Protein AF-A0A524DKM0-F1 (afdb_monomer_lite)

pLDDT: mean 84.15, std 11.28, range [53.5, 93.94]

Structure (mmCIF, N/CA/C/O backbone):
data_AF-A0A524DKM0-F1
#
_entry.id   AF-A0A524DKM0-F1
#
loop_
_atom_site.group_PDB
_atom_site.id
_atom_site.type_symbol
_atom_site.label_atom_id
_atom_site.label_alt_id
_atom_site.label_comp_id
_atom_site.label_asym_id
_atom_site.label_entity_id
_atom_site.label_seq_id
_atom_site.pdbx_PDB_ins_code
_atom_site.Cartn_x
_atom_site.Cartn_y
_atom_site.Cartn_z
_atom_site.occupancy
_atom_site.B_iso_or_equiv
_atom_site.auth_seq_id
_atom_site.auth_comp_id
_atom_site.auth_asym_id
_atom_site.auth_atom_id
_atom_site.pdbx_PDB_model_num
ATOM 1 N N . MET A 1 1 ? -11.830 5.771 -23.800 1.00 59.75 1 MET A N 1
ATOM 2 C CA . MET A 1 1 ? -10.505 5.751 -23.137 1.00 59.75 1 MET A CA 1
ATOM 3 C C . MET A 1 1 ? -10.520 6.374 -21.742 1.00 59.75 1 MET A C 1
ATOM 5 O O . MET A 1 1 ? -10.062 5.709 -20.828 1.00 59.75 1 MET A O 1
ATOM 9 N N . ILE A 1 2 ? -11.090 7.571 -21.531 1.00 72.12 2 ILE A N 1
ATOM 10 C CA . ILE A 1 2 ? -11.140 8.216 -20.196 1.00 72.12 2 ILE A CA 1
ATOM 11 C C . ILE A 1 2 ? -11.876 7.362 -19.145 1.00 72.12 2 ILE A C 1
ATOM 13 O O . ILE A 1 2 ? -11.346 7.129 -18.068 1.00 72.12 2 ILE A O 1
ATOM 17 N N . ILE A 1 3 ? -13.051 6.817 -19.475 1.00 64.75 3 ILE A N 1
ATOM 18 C CA . ILE A 1 3 ? -13.842 5.982 -18.547 1.00 64.75 3 ILE A CA 1
ATOM 19 C C . ILE A 1 3 ? -13.083 4.704 -18.147 1.00 64.75 3 ILE A C 1
ATOM 21 O O . ILE A 1 3 ? -13.073 4.324 -16.982 1.00 64.75 3 ILE A O 1
ATOM 25 N N . THR A 1 4 ? -12.382 4.075 -19.094 1.00 62.75 4 THR A N 1
ATOM 26 C CA . THR A 1 4 ? -11.545 2.890 -18.849 1.00 62.75 4 THR A CA 1
ATOM 27 C C . THR A 1 4 ? -10.366 3.205 -17.929 1.00 62.75 4 THR A C 1
ATOM 29 O O . THR A 1 4 ? -10.046 2.409 -17.056 1.00 62.75 4 THR A O 1
ATOM 32 N N . PHE A 1 5 ? -9.746 4.379 -18.085 1.00 61.25 5 PHE A N 1
ATOM 33 C CA . PHE A 1 5 ? -8.659 4.833 -17.216 1.00 61.25 5 PHE A CA 1
ATOM 34 C C . PHE A 1 5 ? -9.140 5.042 -15.774 1.00 61.25 5 PHE A C 1
ATOM 36 O O . PHE A 1 5 ? -8.486 4.582 -14.844 1.00 61.25 5 PHE A O 1
ATOM 43 N N . PHE A 1 6 ? -10.319 5.645 -15.582 1.00 57.41 6 PHE A N 1
ATOM 44 C CA . PHE A 1 6 ? -10.931 5.781 -14.256 1.00 57.41 6 PHE A CA 1
ATOM 45 C C . PHE A 1 6 ? -11.318 4.428 -13.639 1.00 57.41 6 PHE A C 1
ATOM 47 O O . PHE A 1 6 ? -11.082 4.226 -12.452 1.00 57.41 6 PHE A O 1
ATOM 54 N N . LEU A 1 7 ? -11.849 3.486 -14.425 1.00 54.47 7 LEU A N 1
ATOM 55 C CA . LEU A 1 7 ? -12.183 2.137 -13.944 1.00 54.47 7 LEU A CA 1
ATOM 56 C C . LEU A 1 7 ? -10.937 1.333 -13.532 1.00 54.47 7 LEU A C 1
ATOM 58 O O . LEU A 1 7 ? -10.949 0.693 -12.484 1.00 54.47 7 LEU A O 1
ATOM 62 N N . LEU A 1 8 ? -9.842 1.425 -14.295 1.00 57.00 8 LEU A N 1
ATOM 63 C CA . LEU A 1 8 ? -8.563 0.788 -13.948 1.00 57.00 8 LEU A CA 1
ATOM 64 C C . LEU A 1 8 ? -7.901 1.437 -12.728 1.00 57.00 8 LEU A C 1
ATOM 66 O O . LEU A 1 8 ? -7.308 0.746 -11.901 1.00 57.00 8 LEU A O 1
ATOM 70 N N . PHE A 1 9 ? -8.020 2.762 -12.598 1.00 54.09 9 PHE A N 1
ATOM 71 C CA . PHE A 1 9 ? -7.575 3.478 -11.407 1.00 54.09 9 PHE A CA 1
ATOM 72 C C . PHE A 1 9 ? -8.317 2.928 -10.184 1.00 54.09 9 PHE A C 1
ATOM 74 O O . PHE A 1 9 ? -7.688 2.497 -9.222 1.00 54.09 9 PHE A O 1
ATOM 81 N N . VAL A 1 10 ? -9.647 2.838 -10.266 1.00 59.16 10 VAL A N 1
ATOM 82 C CA . VAL A 1 10 ? -10.535 2.327 -9.212 1.00 59.16 10 VAL A CA 1
ATOM 83 C C . VAL A 1 10 ? -10.174 0.903 -8.761 1.00 59.16 10 VAL A C 1
ATOM 85 O O . VAL A 1 10 ? -10.139 0.653 -7.556 1.00 59.16 10 VAL A O 1
ATOM 88 N N . GLU A 1 11 ? -9.833 -0.016 -9.669 1.00 66.94 11 GLU A N 1
ATOM 89 C CA . GLU A 1 11 ? -9.453 -1.395 -9.307 1.00 66.94 11 GLU A CA 1
ATOM 90 C C . GLU A 1 11 ? -8.206 -1.478 -8.413 1.00 66.94 11 GLU A C 1
ATOM 92 O O . GLU A 1 11 ? -8.189 -2.245 -7.448 1.00 66.94 11 GLU A O 1
ATOM 97 N N . ILE A 1 12 ? -7.184 -0.659 -8.675 1.00 68.31 12 ILE A N 1
ATOM 98 C CA . ILE A 1 12 ? -5.945 -0.655 -7.881 1.00 68.31 12 ILE A CA 1
ATOM 99 C C . ILE A 1 12 ? -6.181 -0.054 -6.488 1.00 68.31 12 ILE A C 1
ATOM 101 O O . ILE A 1 12 ? -5.647 -0.563 -5.501 1.00 68.31 12 ILE A O 1
ATOM 105 N N . TRP A 1 13 ? -7.022 0.980 -6.370 1.00 69.50 13 TRP A N 1
ATOM 106 C CA . TRP A 1 13 ? -7.344 1.589 -5.070 1.00 69.50 13 TRP A CA 1
ATOM 107 C C . TRP A 1 13 ? -8.129 0.651 -4.153 1.00 69.50 13 TRP A C 1
ATOM 109 O O . TRP A 1 13 ? -7.939 0.691 -2.934 1.00 69.50 13 TRP A O 1
ATOM 119 N N . HIS A 1 14 ? -8.954 -0.242 -4.706 1.00 73.81 14 HIS A N 1
ATOM 120 C CA . HIS A 1 14 ? -9.646 -1.257 -3.911 1.00 73.81 14 HIS A CA 1
ATOM 121 C C . HIS A 1 14 ? -8.674 -2.192 -3.184 1.00 73.81 14 HIS A C 1
ATOM 123 O O . HIS A 1 14 ? -8.918 -2.531 -2.026 1.00 73.81 14 HIS A O 1
ATOM 129 N N . LEU A 1 15 ? -7.542 -2.538 -3.807 1.00 69.25 15 LEU A N 1
ATOM 130 C CA . LEU A 1 15 ? -6.497 -3.374 -3.199 1.00 69.25 15 LEU A CA 1
ATOM 131 C C . LEU A 1 15 ? -5.743 -2.677 -2.057 1.00 69.25 15 LEU A C 1
ATOM 133 O O . LEU A 1 15 ? -5.014 -3.329 -1.315 1.00 69.25 15 LEU A O 1
ATOM 137 N N . ILE A 1 16 ? -5.909 -1.365 -1.909 1.00 70.31 16 ILE A N 1
ATOM 138 C CA . ILE A 1 16 ? -5.279 -0.567 -0.856 1.00 70.31 16 ILE A CA 1
ATOM 139 C C . ILE A 1 16 ? -6.283 -0.300 0.267 1.00 70.31 16 ILE A C 1
ATOM 141 O O . ILE A 1 16 ? -6.017 -0.562 1.440 1.00 70.31 16 ILE A O 1
ATOM 145 N N . ILE A 1 17 ? -7.457 0.214 -0.098 1.00 74.50 17 ILE A N 1
ATOM 146 C CA . ILE A 1 17 ? -8.438 0.717 0.861 1.00 74.50 17 ILE A CA 1
ATOM 147 C C . ILE A 1 17 ? -9.149 -0.442 1.554 1.00 74.50 17 ILE A C 1
ATOM 149 O O . ILE A 1 17 ? -9.247 -0.437 2.778 1.00 74.50 17 ILE A O 1
ATOM 153 N N . ILE A 1 18 ? -9.611 -1.452 0.809 1.00 81.12 18 ILE A N 1
ATOM 154 C CA . ILE A 1 18 ? -10.417 -2.538 1.385 1.00 81.12 18 ILE A CA 1
ATOM 155 C C . ILE A 1 18 ? -9.603 -3.349 2.402 1.00 81.12 18 ILE A C 1
ATOM 157 O O . ILE A 1 18 ? -10.073 -3.480 3.532 1.00 81.12 18 ILE A O 1
ATOM 161 N N . PRO A 1 19 ? -8.383 -3.839 2.101 1.00 78.31 19 PRO A N 1
ATOM 162 C CA . PRO A 1 19 ? -7.633 -4.636 3.068 1.00 78.31 19 PRO A CA 1
ATOM 163 C C . PRO A 1 19 ? -7.228 -3.820 4.296 1.00 78.31 19 PRO A C 1
ATOM 165 O O . PRO A 1 19 ? -7.316 -4.325 5.414 1.00 78.31 19 PRO A O 1
ATOM 168 N N . GLY A 1 20 ? -6.846 -2.550 4.110 1.00 80.75 20 GLY A N 1
ATOM 169 C CA . GLY A 1 20 ? -6.509 -1.656 5.218 1.00 80.75 20 GLY A CA 1
ATOM 170 C C . GLY A 1 20 ? -7.698 -1.421 6.151 1.00 80.75 20 GLY A C 1
ATOM 171 O O . GLY A 1 20 ? -7.569 -1.536 7.369 1.00 80.75 20 GLY A O 1
ATOM 172 N N . LEU A 1 21 ? -8.875 -1.149 5.586 1.00 83.94 21 LEU A N 1
ATOM 173 C CA . LEU A 1 21 ? -10.099 -0.875 6.340 1.00 83.94 21 LEU A CA 1
ATOM 174 C C . LEU A 1 21 ? -10.618 -2.136 7.044 1.00 83.94 21 LEU A C 1
ATOM 176 O O . LEU A 1 21 ? -10.928 -2.089 8.234 1.00 83.94 21 LEU A O 1
ATOM 180 N N . VAL A 1 22 ? -10.612 -3.278 6.352 1.00 84.88 22 VAL A N 1
ATOM 181 C CA . VAL A 1 22 ? -10.981 -4.586 6.915 1.00 84.88 22 VAL A CA 1
ATOM 182 C C . VAL A 1 22 ? -10.050 -4.969 8.066 1.00 84.88 22 VAL A C 1
ATOM 184 O O . VAL A 1 22 ? -10.536 -5.317 9.141 1.00 84.88 22 VAL A O 1
ATOM 187 N N . ALA A 1 23 ? -8.730 -4.832 7.906 1.00 82.75 23 ALA A N 1
ATOM 188 C CA . ALA A 1 23 ? -7.774 -5.071 8.991 1.00 82.75 23 ALA A CA 1
ATOM 189 C C . ALA A 1 23 ? -8.020 -4.142 10.198 1.00 82.75 23 ALA A C 1
ATOM 191 O O . ALA A 1 23 ? -7.927 -4.568 11.354 1.00 82.75 23 ALA A O 1
ATOM 192 N N . GLY A 1 24 ? -8.398 -2.887 9.938 1.00 81.81 24 GLY A N 1
ATOM 193 C CA . GLY A 1 24 ? -8.763 -1.911 10.962 1.00 81.81 24 GLY A CA 1
ATOM 194 C C . GLY A 1 24 ? -10.006 -2.292 11.769 1.00 81.81 24 GLY A C 1
ATOM 195 O O . GLY A 1 24 ? -9.988 -2.162 12.992 1.00 81.81 24 GLY A O 1
ATOM 196 N N . ILE A 1 25 ? -11.059 -2.796 11.117 1.00 87.81 25 ILE A N 1
ATOM 197 C CA . ILE A 1 25 ? -12.338 -3.153 11.763 1.00 87.81 25 ILE A CA 1
ATOM 198 C C . ILE A 1 25 ? -12.151 -4.212 12.861 1.00 87.81 25 ILE A C 1
ATOM 200 O O . ILE A 1 25 ? -12.802 -4.158 13.901 1.00 87.81 25 ILE A O 1
ATOM 204 N N . PHE A 1 26 ? -11.221 -5.151 12.699 1.00 84.38 26 PHE A N 1
ATOM 205 C CA . PHE A 1 26 ? -10.987 -6.183 13.717 1.00 84.38 26 PHE A CA 1
ATOM 206 C C . PHE A 1 26 ? -10.285 -5.662 14.985 1.00 84.38 26 PHE A C 1
ATOM 208 O O . PHE A 1 26 ? -10.106 -6.408 15.951 1.00 84.38 26 PHE A O 1
ATOM 215 N N . ASN A 1 27 ? -9.891 -4.384 15.023 1.00 86.06 27 ASN A N 1
ATOM 216 C CA . ASN A 1 27 ? -9.108 -3.810 16.109 1.00 86.06 27 ASN A CA 1
ATOM 217 C C . ASN A 1 27 ? -9.876 -2.747 16.905 1.00 86.06 27 ASN A C 1
ATOM 219 O O . ASN A 1 27 ? -10.083 -1.627 16.454 1.00 86.06 27 ASN A O 1
ATOM 223 N N . LYS A 1 28 ? -10.146 -3.046 18.183 1.00 82.12 28 LYS A N 1
ATOM 224 C CA . LYS A 1 28 ? -10.794 -2.122 19.143 1.00 82.12 28 LYS A CA 1
ATOM 225 C C . LYS A 1 28 ? -9.919 -0.946 19.600 1.00 82.12 28 LYS A C 1
ATOM 227 O O . LYS A 1 28 ? -10.368 -0.076 20.336 1.00 82.12 28 LYS A O 1
ATOM 232 N N . LYS A 1 29 ? -8.633 -0.944 19.241 1.00 87.19 29 LYS A N 1
ATOM 233 C CA . LYS A 1 29 ? -7.686 0.129 19.577 1.00 87.19 29 LYS A CA 1
ATOM 234 C C . LYS A 1 29 ? -7.127 0.710 18.292 1.00 87.19 29 LYS A C 1
ATOM 236 O O . LYS A 1 29 ? -6.495 -0.018 17.529 1.00 87.19 29 LYS A O 1
ATOM 241 N N . MET A 1 30 ? -7.246 2.026 18.130 1.00 85.56 30 MET A N 1
ATOM 242 C CA . MET A 1 30 ? -6.812 2.736 16.923 1.00 85.56 30 MET A CA 1
ATOM 243 C C . MET A 1 30 ? -5.339 2.479 16.569 1.00 85.56 30 MET A C 1
ATOM 245 O O . MET A 1 30 ? -5.019 2.186 15.423 1.00 85.56 30 MET A O 1
ATOM 249 N N . LYS A 1 31 ? -4.440 2.462 17.569 1.00 89.88 31 LYS A N 1
ATOM 250 C CA . LYS A 1 31 ? -3.020 2.115 17.361 1.00 89.88 31 LYS A CA 1
ATOM 251 C C . LYS A 1 31 ? -2.840 0.725 16.735 1.00 89.88 31 LYS A C 1
ATOM 253 O O . LYS A 1 31 ? -2.047 0.571 15.818 1.00 89.88 31 LYS A O 1
ATOM 258 N N . ARG A 1 32 ? -3.580 -0.287 17.209 1.00 89.44 32 ARG A N 1
ATOM 259 C CA . ARG A 1 32 ? -3.511 -1.651 16.654 1.00 89.44 32 ARG A CA 1
ATOM 260 C C . ARG A 1 32 ? -4.123 -1.716 15.255 1.00 89.44 32 ARG A C 1
ATOM 262 O O . ARG A 1 32 ? -3.553 -2.380 14.398 1.00 89.44 32 ARG A O 1
ATOM 269 N N . GLY A 1 33 ? -5.206 -0.971 15.021 1.00 90.06 33 GLY A N 1
ATOM 270 C CA . GLY A 1 33 ? -5.799 -0.795 13.695 1.00 90.06 33 GLY A CA 1
ATOM 271 C C . GLY A 1 33 ? -4.778 -0.284 12.682 1.00 90.06 33 GLY A C 1
ATOM 272 O O . GLY A 1 33 ? -4.564 -0.937 11.667 1.00 90.06 33 GLY A O 1
ATOM 273 N N . ILE A 1 34 ? -4.060 0.795 13.013 1.00 91.75 34 ILE A N 1
ATOM 274 C CA . ILE A 1 34 ? -2.986 1.364 12.181 1.00 91.75 34 ILE A CA 1
ATOM 275 C C . ILE A 1 34 ? -1.929 0.314 11.819 1.00 91.75 34 ILE A C 1
ATOM 277 O O . ILE A 1 34 ? -1.671 0.094 10.638 1.00 91.75 34 ILE A O 1
ATOM 281 N N . TYR A 1 35 ? -1.339 -0.364 12.810 1.00 93.75 35 TYR A N 1
ATOM 282 C CA . TYR A 1 35 ? -0.290 -1.356 12.540 1.00 93.75 35 TYR A CA 1
ATOM 283 C C . TYR A 1 35 ? -0.805 -2.546 11.725 1.00 93.75 35 TYR A C 1
ATOM 285 O O . TYR A 1 35 ? -0.114 -3.012 10.823 1.00 93.75 35 TYR A O 1
ATOM 293 N N . SER A 1 36 ? -2.020 -3.024 12.012 1.00 91.94 36 SER A N 1
ATOM 294 C CA . SER A 1 36 ? -2.624 -4.138 11.274 1.00 91.94 36 SER A CA 1
ATOM 295 C C . SER A 1 36 ? -2.942 -3.779 9.823 1.00 91.94 36 SER A C 1
ATOM 297 O O . SER A 1 36 ? -2.685 -4.583 8.931 1.00 91.94 36 SER A O 1
ATOM 299 N N . GLY A 1 37 ? -3.442 -2.564 9.575 1.00 91.44 3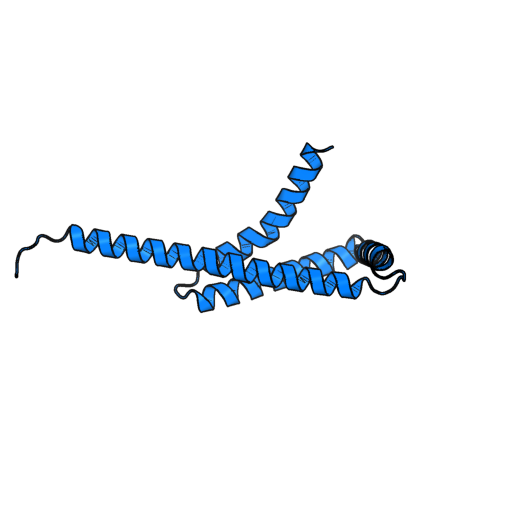7 GLY A N 1
ATOM 300 C CA . GLY A 1 37 ? -3.734 -2.076 8.234 1.00 91.44 37 GLY A CA 1
ATOM 301 C C . GLY A 1 37 ? -2.460 -1.846 7.433 1.00 91.44 37 GLY A C 1
ATOM 302 O O . GLY A 1 37 ? -2.389 -2.262 6.280 1.00 91.44 37 GLY A O 1
ATOM 303 N N . ALA A 1 38 ? -1.432 -1.264 8.060 1.00 93.06 38 ALA A N 1
ATOM 304 C CA . ALA A 1 38 ? -0.113 -1.110 7.457 1.00 93.06 38 ALA A CA 1
ATOM 305 C C . ALA A 1 38 ? 0.438 -2.473 7.022 1.00 93.06 38 ALA A C 1
ATOM 307 O O . ALA A 1 38 ? 0.635 -2.694 5.835 1.00 93.06 38 ALA A O 1
ATOM 308 N N . LEU A 1 39 ? 0.581 -3.420 7.958 1.00 92.38 39 LEU A N 1
ATOM 309 C CA . LEU A 1 39 ? 1.115 -4.753 7.664 1.00 92.38 39 LEU A CA 1
ATOM 310 C C . LEU A 1 39 ? 0.286 -5.507 6.619 1.00 92.38 39 LEU A C 1
ATOM 312 O O . LEU A 1 39 ? 0.857 -6.111 5.713 1.00 92.38 39 LEU A O 1
ATOM 316 N N . GLY A 1 40 ? -1.043 -5.462 6.728 1.00 89.31 40 GLY A N 1
ATOM 317 C CA . GLY A 1 40 ? -1.942 -6.140 5.798 1.00 89.31 40 GLY A CA 1
ATOM 318 C C . GLY A 1 40 ? -1.768 -5.646 4.364 1.00 89.31 40 GLY A C 1
ATOM 319 O O . GLY A 1 40 ? -1.556 -6.451 3.457 1.00 89.31 40 GLY A O 1
ATOM 320 N N . VAL A 1 41 ? -1.794 -4.327 4.158 1.00 91.62 41 VAL A N 1
ATOM 321 C CA . VAL A 1 41 ? -1.625 -3.750 2.817 1.00 91.62 41 VAL A CA 1
ATOM 322 C C . VAL A 1 41 ? -0.199 -3.934 2.311 1.00 91.62 41 VAL A C 1
ATOM 324 O O . VAL A 1 41 ? -0.036 -4.325 1.158 1.00 91.62 41 VAL A O 1
ATOM 327 N N . THR A 1 42 ? 0.828 -3.740 3.147 1.00 92.38 42 THR A N 1
ATOM 328 C CA . THR A 1 42 ? 2.227 -3.969 2.750 1.00 92.38 42 THR A CA 1
ATOM 329 C C . THR A 1 42 ? 2.437 -5.396 2.253 1.00 92.38 42 THR A C 1
ATOM 331 O O . THR A 1 42 ? 3.055 -5.581 1.209 1.00 92.38 42 THR A O 1
ATOM 334 N N . LEU A 1 43 ? 1.906 -6.405 2.953 1.00 90.75 43 LEU A N 1
ATOM 335 C CA . LEU A 1 43 ? 2.038 -7.806 2.542 1.00 90.75 43 LEU A CA 1
ATOM 336 C C . LEU A 1 43 ? 1.327 -8.087 1.217 1.00 90.75 43 LEU A C 1
ATOM 338 O O . LEU A 1 43 ? 1.918 -8.696 0.326 1.00 90.75 43 LEU A O 1
ATOM 342 N N . VAL A 1 44 ? 0.087 -7.617 1.059 1.00 88.69 44 VAL A N 1
ATOM 343 C CA . VAL A 1 44 ? -0.667 -7.788 -0.194 1.00 88.69 44 VAL A CA 1
ATOM 344 C C . VAL A 1 44 ? 0.059 -7.115 -1.360 1.00 88.69 44 VAL A C 1
ATOM 346 O O . VAL A 1 44 ? 0.191 -7.715 -2.425 1.00 88.69 44 VAL A O 1
ATOM 349 N N . TRP A 1 45 ? 0.579 -5.903 -1.159 1.00 89.19 45 TRP A N 1
ATOM 350 C CA . TRP A 1 45 ? 1.334 -5.175 -2.178 1.00 89.19 45 TRP A CA 1
ATOM 351 C C . TRP A 1 45 ? 2.657 -5.832 -2.522 1.00 89.19 45 TRP A C 1
ATOM 353 O O . TRP A 1 45 ? 2.993 -5.926 -3.700 1.00 89.19 45 TRP A O 1
ATOM 363 N N . LEU A 1 46 ? 3.387 -6.313 -1.520 1.00 91.06 46 LEU A N 1
ATOM 364 C CA . LEU A 1 46 ? 4.629 -7.038 -1.737 1.00 91.06 46 LEU A CA 1
ATOM 365 C C . LEU A 1 46 ? 4.375 -8.251 -2.636 1.00 91.06 46 LEU A C 1
ATOM 367 O O . LEU A 1 46 ? 5.018 -8.387 -3.672 1.00 91.06 46 LEU A O 1
ATOM 371 N N . ILE A 1 47 ? 3.375 -9.071 -2.296 1.00 91.25 47 ILE A N 1
ATOM 372 C CA . ILE A 1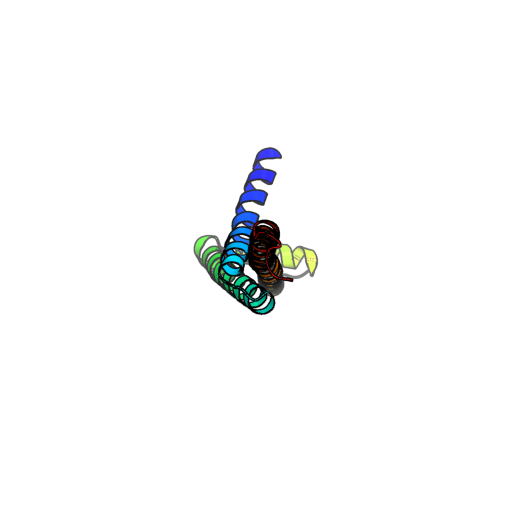 47 ? 3.000 -10.247 -3.089 1.00 91.25 47 ILE A CA 1
ATOM 373 C C . ILE A 1 47 ? 2.567 -9.834 -4.500 1.00 91.25 47 ILE A C 1
ATOM 375 O O . ILE A 1 47 ? 3.060 -10.394 -5.480 1.00 91.25 47 ILE A O 1
ATOM 379 N N . TYR A 1 48 ? 1.678 -8.844 -4.619 1.00 88.19 48 TYR A N 1
ATOM 380 C CA . TYR A 1 48 ? 1.178 -8.367 -5.908 1.00 88.19 48 TYR A CA 1
ATOM 381 C C . TYR A 1 48 ? 2.309 -7.876 -6.816 1.00 88.19 48 TYR A C 1
ATOM 383 O O . TYR A 1 48 ? 2.397 -8.283 -7.975 1.00 88.19 48 TYR A O 1
ATOM 391 N N . MET A 1 49 ? 3.203 -7.041 -6.289 1.00 89.00 49 MET A N 1
ATOM 392 C CA . MET A 1 49 ? 4.311 -6.478 -7.053 1.00 89.00 49 MET A CA 1
ATOM 393 C C . MET A 1 49 ? 5.328 -7.551 -7.437 1.00 89.00 49 MET A C 1
ATOM 395 O O . MET A 1 49 ? 5.769 -7.580 -8.585 1.00 89.00 49 MET A O 1
ATOM 399 N N . THR A 1 50 ? 5.661 -8.474 -6.531 1.00 91.88 50 THR A N 1
ATOM 400 C CA . THR A 1 50 ? 6.532 -9.611 -6.856 1.00 91.88 50 THR A CA 1
ATOM 401 C C . THR A 1 50 ? 5.927 -10.464 -7.970 1.00 91.88 50 THR A C 1
ATOM 403 O O . THR A 1 50 ? 6.613 -10.767 -8.946 1.00 91.88 50 THR A O 1
ATOM 406 N N . LEU A 1 51 ? 4.634 -10.791 -7.899 1.00 91.31 51 LEU A N 1
ATOM 407 C CA . LEU A 1 51 ? 3.952 -11.528 -8.965 1.00 91.31 51 LEU A CA 1
ATOM 408 C C . LEU A 1 51 ? 3.935 -10.746 -10.282 1.00 91.31 51 LEU A C 1
ATOM 410 O O . LEU A 1 51 ? 4.169 -11.333 -11.337 1.00 91.31 51 LEU A O 1
ATOM 414 N N . ALA A 1 52 ? 3.702 -9.434 -10.247 1.00 89.31 52 ALA A N 1
ATOM 415 C CA . ALA A 1 52 ? 3.715 -8.592 -11.441 1.00 89.31 52 ALA A CA 1
ATOM 416 C C . ALA A 1 52 ? 5.105 -8.539 -12.099 1.00 89.31 52 ALA A C 1
ATOM 418 O O . ALA A 1 52 ? 5.211 -8.575 -13.327 1.00 89.31 52 ALA A O 1
ATOM 419 N N . ILE A 1 53 ? 6.172 -8.509 -11.297 1.00 92.06 53 ILE A N 1
ATOM 420 C CA . ILE A 1 53 ? 7.552 -8.578 -11.788 1.00 92.06 53 ILE A CA 1
ATOM 421 C C . ILE A 1 53 ? 7.805 -9.929 -12.468 1.00 92.06 53 ILE A C 1
ATOM 423 O O . ILE A 1 53 ? 8.294 -9.949 -13.594 1.00 92.06 53 ILE A O 1
ATOM 427 N N . LEU A 1 54 ? 7.412 -11.037 -11.834 1.00 92.62 54 LEU A N 1
ATOM 428 C CA . LEU A 1 54 ? 7.672 -12.389 -12.341 1.00 92.62 54 LEU A CA 1
ATOM 429 C C . LEU A 1 54 ? 6.820 -12.772 -13.561 1.00 92.62 54 LEU A C 1
ATOM 431 O O . LEU A 1 54 ? 7.291 -13.495 -14.431 1.00 92.62 54 LEU A O 1
ATOM 435 N N . THR A 1 55 ? 5.567 -12.314 -13.631 1.00 92.44 55 THR A N 1
ATOM 436 C CA . THR A 1 55 ? 4.605 -12.765 -14.659 1.00 92.44 55 THR A CA 1
ATOM 437 C C . THR A 1 55 ? 4.435 -11.795 -15.821 1.00 92.44 55 THR A C 1
ATOM 439 O O . THR A 1 55 ? 4.085 -12.218 -16.919 1.00 92.44 55 THR A O 1
ATOM 442 N N . ARG A 1 56 ? 4.647 -10.493 -15.596 1.00 88.00 56 ARG A N 1
ATOM 443 C CA . ARG A 1 56 ? 4.356 -9.430 -16.577 1.00 88.00 56 ARG A CA 1
ATOM 444 C C . ARG A 1 56 ? 5.561 -8.543 -16.875 1.00 88.00 56 ARG A C 1
ATOM 446 O O . ARG A 1 56 ? 5.402 -7.520 -17.532 1.00 88.00 56 ARG A O 1
ATOM 453 N N . ASN A 1 57 ? 6.744 -8.903 -16.371 1.00 88.31 57 ASN A N 1
ATOM 454 C CA . ASN A 1 57 ? 7.966 -8.108 -16.480 1.00 88.31 57 ASN A CA 1
ATOM 455 C C . ASN A 1 57 ? 7.770 -6.642 -16.036 1.00 88.31 57 ASN A C 1
ATOM 457 O O . ASN A 1 57 ? 8.324 -5.709 -16.617 1.00 88.31 57 ASN A O 1
ATOM 461 N N . ALA A 1 58 ? 6.959 -6.421 -14.994 1.00 88.25 58 ALA A N 1
ATOM 462 C CA . ALA A 1 58 ? 6.616 -5.076 -14.528 1.00 88.25 58 ALA A CA 1
ATOM 463 C C . ALA A 1 58 ? 7.840 -4.259 -14.070 1.00 88.25 58 ALA A C 1
ATOM 465 O O . ALA A 1 58 ? 7.778 -3.032 -14.041 1.00 88.25 58 ALA A O 1
ATOM 466 N N . TYR A 1 59 ? 8.958 -4.922 -13.749 1.00 91.00 59 TYR A N 1
ATOM 467 C CA . TYR A 1 59 ? 10.205 -4.254 -13.389 1.00 91.00 59 TYR A CA 1
ATOM 468 C C . TYR A 1 59 ? 10.764 -3.402 -14.532 1.00 91.00 59 TYR A C 1
ATOM 470 O O . TYR A 1 59 ? 11.227 -2.297 -14.275 1.00 91.00 59 TYR A O 1
ATOM 478 N N . ALA A 1 60 ? 10.648 -3.849 -15.787 1.00 91.56 60 ALA A N 1
ATOM 479 C CA . ALA A 1 60 ? 11.091 -3.060 -16.938 1.00 91.56 60 ALA A CA 1
ATOM 480 C C . ALA A 1 60 ? 10.335 -1.725 -17.041 1.00 91.56 60 ALA A C 1
ATOM 482 O O . ALA A 1 60 ? 10.936 -0.692 -17.317 1.00 91.56 60 ALA A O 1
ATOM 483 N N . ASN A 1 61 ? 9.032 -1.726 -16.741 1.00 90.50 61 ASN A N 1
ATOM 484 C CA . ASN A 1 61 ? 8.234 -0.499 -16.715 1.00 90.50 61 ASN A CA 1
ATOM 485 C C . ASN A 1 61 ? 8.668 0.423 -15.572 1.00 90.50 61 ASN A C 1
ATOM 487 O O . ASN A 1 61 ? 8.797 1.628 -15.771 1.00 90.50 61 ASN A O 1
ATOM 491 N N . LEU A 1 62 ? 8.906 -0.133 -14.377 1.00 91.31 62 LEU A N 1
ATOM 492 C CA . LEU A 1 62 ? 9.421 0.645 -13.247 1.00 91.31 62 LEU A CA 1
ATOM 493 C C . LEU A 1 62 ? 10.774 1.270 -13.582 1.00 91.31 62 LEU A C 1
ATOM 495 O O . LEU A 1 62 ? 11.000 2.431 -13.265 1.00 91.31 62 LEU A O 1
ATOM 499 N N . ASP A 1 63 ? 11.652 0.529 -14.246 1.00 93.62 63 ASP A N 1
ATOM 500 C CA . ASP A 1 63 ? 12.974 1.019 -14.606 1.00 93.62 63 ASP A CA 1
ATOM 501 C C . ASP A 1 63 ? 12.927 2.105 -15.688 1.00 93.62 63 ASP A C 1
ATOM 503 O O . ASP A 1 63 ? 13.618 3.113 -15.581 1.00 93.62 63 ASP A O 1
ATOM 507 N N . GLN A 1 64 ? 12.030 1.976 -16.668 1.00 93.06 64 GLN A N 1
ATOM 508 C CA . GLN A 1 64 ? 11.768 3.033 -17.649 1.00 93.06 64 GLN A CA 1
ATOM 509 C C . GLN A 1 64 ? 11.238 4.314 -16.995 1.00 93.06 64 GLN A C 1
ATOM 511 O O . GLN A 1 64 ? 11.716 5.407 -17.299 1.00 93.06 64 GLN A O 1
ATOM 516 N N . PHE A 1 65 ? 10.275 4.198 -16.076 1.00 91.50 65 PHE A N 1
ATOM 517 C CA . PHE A 1 65 ? 9.777 5.350 -15.322 1.00 91.50 65 PHE A CA 1
ATOM 518 C C . PHE A 1 65 ? 10.863 5.973 -14.446 1.00 91.50 65 PHE A C 1
ATOM 520 O O . PHE A 1 65 ? 10.952 7.197 -14.358 1.00 91.50 65 PHE A O 1
ATOM 527 N N . ALA A 1 66 ? 11.706 5.151 -13.824 1.00 92.69 66 ALA A N 1
ATOM 528 C CA . ALA A 1 66 ? 12.833 5.638 -13.046 1.00 92.69 66 ALA A CA 1
ATOM 529 C C . ALA A 1 66 ? 13.843 6.370 -13.942 1.00 92.69 66 ALA A C 1
ATOM 531 O O . ALA A 1 66 ? 14.267 7.465 -13.588 1.00 92.69 66 ALA A O 1
ATOM 532 N N . GLY A 1 67 ? 14.136 5.848 -15.135 1.00 93.56 67 GLY A N 1
ATOM 533 C CA . GLY A 1 67 ? 14.985 6.512 -16.125 1.00 93.56 67 GLY A CA 1
ATOM 534 C C . GLY A 1 67 ? 14.456 7.867 -16.583 1.00 93.56 67 GLY A C 1
ATOM 535 O O . GLY A 1 67 ? 15.237 8.796 -16.763 1.00 93.56 67 GLY A O 1
ATOM 536 N N . LEU A 1 68 ? 13.136 8.031 -16.688 1.00 93.19 68 LEU A N 1
ATOM 537 C CA . LEU A 1 68 ? 12.526 9.330 -16.996 1.00 93.19 68 LEU A CA 1
ATOM 538 C C . LEU A 1 68 ? 12.696 10.360 -15.868 1.00 93.19 68 LEU A C 1
ATOM 540 O O . LEU A 1 68 ? 12.777 11.554 -16.144 1.00 93.19 68 LEU A O 1
ATOM 544 N N . ILE A 1 69 ? 12.727 9.916 -14.611 1.00 92.25 69 ILE A N 1
ATOM 545 C CA . ILE A 1 69 ? 12.807 10.796 -13.434 1.00 92.25 69 ILE A CA 1
ATOM 546 C C . ILE A 1 69 ? 14.263 11.105 -13.071 1.00 92.25 69 ILE A C 1
ATOM 548 O O . ILE A 1 69 ? 14.602 12.251 -12.786 1.00 92.25 69 ILE A O 1
ATOM 552 N N . PHE A 1 70 ? 15.112 10.079 -13.060 1.00 91.50 70 PHE A N 1
ATOM 553 C CA . PHE A 1 70 ? 16.496 10.144 -12.592 1.00 91.50 70 PHE A CA 1
ATOM 554 C C . PHE A 1 70 ? 17.512 10.291 -13.734 1.00 91.50 70 PHE A C 1
ATOM 556 O O . PHE A 1 70 ? 18.684 10.541 -13.472 1.00 91.50 70 PHE A O 1
ATOM 563 N N . GLY A 1 71 ? 17.077 10.174 -14.992 1.00 88.38 71 GLY A N 1
ATOM 564 C CA . GLY A 1 71 ? 17.917 10.344 -16.182 1.00 88.38 71 GLY A CA 1
ATOM 565 C C . GLY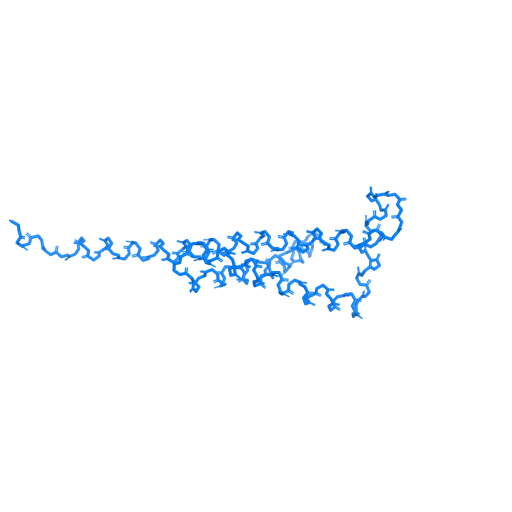 A 1 71 ? 18.747 9.116 -16.570 1.00 88.38 71 GLY A C 1
ATOM 566 O O . GLY A 1 71 ? 19.454 9.160 -17.573 1.00 88.38 71 GLY A O 1
ATOM 567 N N . GLU A 1 72 ? 18.664 8.021 -15.814 1.00 89.69 72 GLU A N 1
ATOM 568 C CA . GLU A 1 72 ? 19.452 6.804 -16.024 1.00 89.69 72 GLU A CA 1
ATOM 569 C C . GLU A 1 72 ? 18.624 5.549 -15.680 1.00 89.69 72 GLU A C 1
ATOM 571 O O . GLU A 1 72 ? 17.767 5.571 -14.796 1.00 89.69 72 GLU A O 1
ATOM 576 N N . LEU A 1 73 ? 18.854 4.451 -16.408 1.00 90.88 73 LEU A N 1
ATOM 577 C CA . LEU A 1 73 ? 18.222 3.148 -16.159 1.00 90.88 73 LEU A CA 1
ATOM 578 C C . LEU A 1 73 ? 18.928 2.405 -15.009 1.00 90.88 73 LEU A C 1
ATOM 580 O O . LEU A 1 73 ? 20.095 2.647 -14.722 1.00 90.88 73 LEU A O 1
ATOM 584 N N . GLY A 1 74 ? 18.242 1.474 -14.354 1.00 90.12 74 GLY A N 1
ATOM 585 C CA . GLY A 1 74 ? 18.741 0.723 -13.194 1.00 90.12 74 GLY A CA 1
ATOM 586 C C . GLY A 1 74 ? 18.206 1.204 -11.838 1.00 90.12 74 GLY A C 1
ATOM 587 O O . GLY A 1 74 ? 18.503 0.590 -10.810 1.00 90.12 74 GLY A O 1
ATOM 588 N N . TYR A 1 75 ? 17.386 2.259 -11.804 1.00 92.88 75 TYR A N 1
ATOM 589 C CA . TYR A 1 75 ? 16.782 2.808 -10.579 1.00 92.88 75 TYR A CA 1
ATOM 590 C C . TYR A 1 75 ? 15.329 2.363 -10.342 1.00 92.88 75 TYR A C 1
ATOM 592 O O . TYR A 1 75 ? 14.677 2.855 -9.416 1.00 92.88 75 TYR A O 1
ATOM 600 N N . GLY A 1 76 ? 14.803 1.398 -11.107 1.00 90.25 76 GLY A N 1
ATOM 601 C CA . GLY A 1 76 ? 13.437 0.878 -10.932 1.00 90.25 76 GLY A CA 1
ATOM 602 C C . GLY A 1 76 ? 13.133 0.347 -9.521 1.00 90.25 76 GLY A C 1
ATOM 603 O O . GLY A 1 76 ? 11.990 0.396 -9.056 1.00 90.25 76 GLY A O 1
ATOM 604 N N . TRP A 1 77 ? 14.159 -0.092 -8.787 1.00 91.56 77 TRP A N 1
ATOM 605 C CA . TRP A 1 77 ? 14.035 -0.521 -7.390 1.00 91.56 77 TRP A CA 1
ATOM 606 C C . TRP A 1 77 ? 13.648 0.623 -6.434 1.00 91.56 77 TRP A C 1
ATOM 608 O O . TRP A 1 77 ? 12.951 0.372 -5.450 1.00 91.56 77 TRP A O 1
ATOM 618 N N . ILE A 1 78 ? 14.025 1.876 -6.724 1.00 93.44 78 ILE A N 1
ATOM 619 C CA . ILE A 1 78 ? 13.634 3.043 -5.914 1.00 93.44 78 ILE A CA 1
ATOM 620 C C . ILE A 1 78 ? 12.124 3.238 -6.002 1.00 93.44 78 ILE A C 1
ATOM 622 O O . ILE A 1 78 ? 11.450 3.354 -4.978 1.00 93.44 78 ILE A O 1
ATOM 626 N N . LEU A 1 79 ? 11.578 3.211 -7.222 1.00 91.50 79 LEU A N 1
ATOM 627 C CA . LEU A 1 79 ? 10.136 3.327 -7.432 1.00 91.50 79 LEU A CA 1
ATOM 628 C C . LEU A 1 79 ? 9.381 2.165 -6.790 1.00 91.50 79 LEU A C 1
ATOM 630 O O . LEU A 1 79 ? 8.343 2.392 -6.175 1.00 91.50 79 LEU A O 1
ATOM 634 N N . PHE A 1 80 ? 9.920 0.945 -6.848 1.00 91.94 80 PHE A N 1
ATOM 635 C CA . PHE A 1 80 ? 9.355 -0.199 -6.132 1.00 91.94 80 PHE A CA 1
ATOM 636 C C . PHE A 1 80 ? 9.263 0.050 -4.616 1.00 91.94 80 PHE A C 1
ATOM 638 O O . PHE A 1 80 ? 8.208 -0.171 -4.019 1.00 91.94 80 PHE A O 1
ATOM 645 N N . ILE A 1 81 ? 10.331 0.555 -3.991 1.00 93.25 81 ILE A N 1
ATOM 646 C CA . ILE A 1 81 ? 10.331 0.882 -2.556 1.00 93.25 81 ILE A CA 1
ATOM 647 C C . ILE A 1 81 ? 9.337 2.005 -2.251 1.00 93.25 81 ILE A C 1
ATOM 649 O O . ILE A 1 81 ? 8.592 1.906 -1.278 1.00 93.25 81 ILE A O 1
ATOM 653 N N . MET A 1 82 ? 9.283 3.052 -3.078 1.00 92.25 82 MET A N 1
ATOM 654 C CA . MET A 1 82 ? 8.326 4.149 -2.897 1.00 92.25 82 MET A CA 1
ATOM 655 C C . MET A 1 82 ? 6.881 3.657 -2.973 1.00 92.25 82 MET A C 1
ATOM 657 O O . MET A 1 82 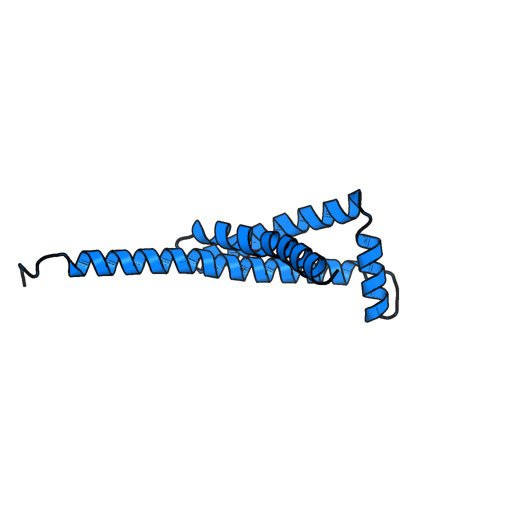? 6.063 4.018 -2.131 1.00 92.25 82 MET A O 1
ATOM 661 N N . ILE A 1 83 ? 6.580 2.796 -3.943 1.00 90.69 83 ILE A N 1
ATOM 662 C CA . ILE A 1 83 ? 5.294 2.114 -4.090 1.00 90.69 83 ILE A CA 1
ATOM 663 C C . ILE A 1 83 ? 4.967 1.359 -2.791 1.00 90.69 83 ILE A C 1
ATOM 665 O O . ILE A 1 83 ? 3.938 1.630 -2.173 1.00 90.69 83 ILE A O 1
ATOM 669 N N . LEU A 1 84 ? 5.861 0.502 -2.290 1.00 92.12 84 LEU A N 1
ATOM 670 C CA . LEU A 1 84 ? 5.632 -0.203 -1.021 1.00 92.12 84 LEU A CA 1
ATOM 671 C C . LEU A 1 84 ? 5.429 0.741 0.174 1.00 92.12 84 LEU A C 1
ATOM 673 O O . LEU A 1 84 ? 4.571 0.479 1.022 1.00 92.12 84 LEU A O 1
ATOM 677 N N . LEU A 1 85 ? 6.176 1.844 0.243 1.00 93.94 85 LEU A N 1
ATOM 678 C CA . LEU A 1 85 ? 6.028 2.850 1.293 1.00 93.94 85 LEU A CA 1
ATOM 679 C C . LEU A 1 85 ? 4.638 3.495 1.247 1.00 93.94 85 LEU A C 1
ATOM 681 O O . LEU A 1 85 ? 3.959 3.554 2.271 1.00 93.94 85 LEU A O 1
ATOM 685 N N . PHE A 1 86 ? 4.182 3.918 0.067 1.00 91.19 86 PHE A N 1
ATOM 686 C CA . PHE A 1 86 ? 2.836 4.459 -0.105 1.00 91.19 86 PHE A CA 1
ATOM 687 C C . PHE A 1 86 ? 1.763 3.430 0.248 1.00 91.19 86 PHE A C 1
ATOM 689 O O . PHE A 1 86 ? 0.851 3.755 1.006 1.00 91.19 86 PHE A O 1
ATOM 696 N N . GLY A 1 87 ? 1.895 2.182 -0.212 1.00 90.50 87 GLY A N 1
ATOM 697 C CA . GLY A 1 87 ? 0.991 1.094 0.171 1.00 90.50 87 GLY A CA 1
ATOM 698 C C . GLY A 1 87 ? 0.906 0.926 1.691 1.00 90.50 87 GLY A C 1
ATOM 699 O O . GLY A 1 87 ? -0.185 0.856 2.252 1.00 90.50 87 GLY A O 1
ATOM 700 N N . THR A 1 88 ? 2.047 0.975 2.378 1.00 93.19 88 THR A N 1
ATOM 701 C CA . THR A 1 88 ? 2.123 0.900 3.846 1.00 93.19 88 THR A CA 1
ATOM 702 C C . THR A 1 88 ? 1.404 2.072 4.520 1.00 93.19 88 THR A C 1
ATOM 704 O O . THR A 1 88 ? 0.626 1.867 5.453 1.00 93.19 88 THR A O 1
ATOM 707 N N . LEU A 1 89 ? 1.626 3.302 4.045 1.00 93.88 89 LEU A N 1
ATOM 708 C CA . LEU A 1 89 ? 0.985 4.510 4.579 1.00 93.88 89 LEU A CA 1
ATOM 709 C C . LEU A 1 89 ? -0.532 4.493 4.370 1.00 93.88 89 LEU A C 1
ATOM 711 O O . LEU A 1 89 ? -1.290 4.805 5.290 1.00 93.88 89 LEU A O 1
ATOM 715 N N . PHE A 1 90 ? -0.991 4.089 3.188 1.00 91.12 90 PHE A N 1
ATOM 716 C CA . PHE A 1 90 ? -2.418 3.956 2.929 1.00 91.12 90 PHE A CA 1
ATOM 717 C C . PHE A 1 90 ? -3.043 2.800 3.714 1.00 91.12 90 PHE A C 1
ATOM 719 O O . PHE A 1 90 ? -4.172 2.930 4.183 1.00 91.12 90 PHE A O 1
ATOM 726 N N . GLY A 1 91 ? -2.307 1.711 3.939 1.00 92.25 91 GLY A N 1
ATOM 727 C CA . GLY A 1 91 ? -2.720 0.649 4.851 1.00 92.25 91 GLY A CA 1
ATOM 728 C C . GLY A 1 91 ? -2.878 1.139 6.283 1.00 92.25 91 GLY A C 1
ATOM 729 O O . GLY A 1 91 ? -3.900 0.872 6.913 1.00 92.25 91 GLY A O 1
ATOM 730 N N . ALA A 1 92 ? -1.914 1.914 6.785 1.00 93.19 92 ALA A N 1
ATOM 731 C CA . ALA A 1 92 ? -1.994 2.558 8.094 1.00 93.19 92 ALA A CA 1
ATOM 732 C C . ALA A 1 92 ? -3.235 3.456 8.210 1.00 93.19 92 ALA A C 1
ATOM 734 O O . ALA A 1 92 ? -3.964 3.383 9.204 1.00 93.19 92 ALA A O 1
ATOM 735 N N . LEU A 1 93 ? -3.501 4.263 7.180 1.00 93.12 93 LEU A N 1
ATOM 736 C CA . LEU A 1 93 ? -4.668 5.138 7.111 1.00 93.12 93 LEU A CA 1
ATOM 737 C C . LEU A 1 93 ? -5.979 4.339 7.087 1.00 93.12 93 LEU A C 1
ATOM 739 O O . LEU A 1 93 ? -6.880 4.618 7.876 1.00 93.12 93 LEU A O 1
ATOM 743 N N . GLY A 1 94 ? -6.075 3.312 6.239 1.00 90.69 94 GLY A N 1
ATOM 744 C CA . GLY A 1 94 ? -7.234 2.418 6.186 1.00 90.69 94 GLY A CA 1
ATOM 745 C C . GLY A 1 94 ? -7.479 1.730 7.529 1.00 90.69 94 GLY A C 1
ATOM 746 O O . GLY A 1 94 ? -8.606 1.708 8.019 1.00 90.69 94 GLY A O 1
ATOM 747 N N . GLY A 1 95 ? -6.411 1.266 8.180 1.00 92.19 95 GLY A N 1
ATOM 748 C CA . GLY A 1 95 ? -6.459 0.660 9.508 1.00 92.19 95 GLY A CA 1
ATOM 749 C C . GLY A 1 95 ? -6.945 1.621 10.597 1.00 92.19 95 GLY A C 1
ATOM 750 O O . GLY A 1 95 ? -7.756 1.240 11.450 1.00 92.19 95 GLY A O 1
ATOM 751 N N . ALA A 1 96 ? -6.498 2.880 10.560 1.00 92.69 96 ALA A N 1
ATOM 752 C CA . ALA A 1 96 ? -6.993 3.936 11.444 1.00 92.69 96 ALA A CA 1
ATOM 753 C C . ALA A 1 96 ? -8.490 4.187 11.241 1.00 92.69 96 ALA A C 1
ATOM 755 O O . ALA A 1 96 ? -9.238 4.223 12.215 1.00 92.69 96 ALA A O 1
ATOM 756 N N . ILE A 1 97 ? -8.929 4.318 9.986 1.00 92.12 97 ILE A N 1
ATOM 757 C CA . ILE A 1 97 ? -10.335 4.561 9.644 1.00 92.12 97 ILE A CA 1
ATOM 758 C C . ILE A 1 97 ? -11.206 3.382 10.093 1.00 92.12 97 ILE A C 1
ATOM 760 O O . ILE A 1 97 ? -12.206 3.590 10.777 1.00 92.12 97 ILE A O 1
ATOM 764 N N . GLY A 1 98 ? -10.811 2.146 9.771 1.00 90.00 98 GLY A N 1
ATOM 765 C CA . GLY A 1 98 ? -11.566 0.943 10.132 1.00 90.00 98 GLY A CA 1
ATOM 766 C C . GLY A 1 98 ? -11.737 0.783 11.644 1.00 90.00 98 GLY A C 1
ATOM 767 O O . GLY A 1 98 ? -12.845 0.561 12.126 1.00 90.00 98 GLY A O 1
ATOM 768 N N . SER A 1 99 ? -10.658 0.968 12.407 1.00 91.88 99 SER A N 1
ATOM 769 C CA . SER A 1 99 ? -10.716 0.894 13.876 1.00 91.88 99 SER A CA 1
ATOM 770 C C . SER A 1 99 ? -11.464 2.076 14.500 1.00 91.88 99 SER A C 1
ATOM 772 O O . SER A 1 99 ? -12.207 1.897 15.465 1.00 91.88 99 SER A O 1
ATOM 774 N N . GLY A 1 100 ? -11.322 3.278 13.935 1.00 90.75 100 GLY A N 1
ATOM 775 C CA . GLY A 1 100 ? -12.053 4.470 14.360 1.00 90.75 100 GLY A CA 1
ATOM 776 C C . GLY A 1 100 ? -13.565 4.335 14.178 1.00 90.75 100 GLY A C 1
ATOM 777 O O . GLY A 1 100 ? -14.318 4.714 15.073 1.00 90.75 100 GLY A O 1
ATOM 778 N N . LEU A 1 101 ? -14.014 3.733 13.072 1.00 90.44 101 LEU A N 1
ATOM 779 C CA . LEU A 1 101 ? -15.432 3.450 12.828 1.00 90.44 101 LEU A CA 1
ATOM 780 C C . LEU A 1 101 ? -16.025 2.526 13.895 1.00 90.44 101 LEU A C 1
ATOM 782 O O . LEU A 1 101 ? -17.105 2.808 14.407 1.00 90.44 101 LEU A O 1
ATOM 786 N N . VAL A 1 102 ? -15.314 1.459 14.268 1.00 89.81 102 VAL A N 1
ATOM 787 C CA . VAL A 1 102 ? -15.770 0.525 15.312 1.00 89.81 102 VAL A CA 1
ATOM 788 C C . VAL A 1 102 ? -15.876 1.218 16.664 1.00 89.81 102 VAL A C 1
ATOM 790 O O . VAL A 1 102 ? -16.908 1.123 17.320 1.00 89.81 102 VAL A O 1
ATOM 793 N N . ILE A 1 103 ? -14.854 1.988 17.045 1.00 89.94 103 ILE A N 1
ATOM 794 C CA . ILE A 1 103 ? -14.863 2.752 18.300 1.00 89.94 103 ILE A CA 1
ATOM 795 C C . ILE A 1 103 ? -16.028 3.752 18.320 1.00 89.94 103 ILE A C 1
ATOM 797 O O . ILE A 1 103 ? -16.705 3.893 19.336 1.00 89.94 103 ILE A O 1
ATOM 801 N N . PHE A 1 104 ? -16.290 4.434 17.204 1.00 90.12 104 PHE A N 1
ATOM 802 C CA . PHE A 1 104 ? -17.395 5.384 17.098 1.00 90.12 104 PHE A CA 1
ATOM 803 C C . PHE A 1 104 ? -18.768 4.708 17.230 1.00 90.12 104 PHE A C 1
ATOM 805 O O . PHE A 1 104 ? -19.655 5.239 17.901 1.00 90.12 104 PHE A O 1
ATOM 812 N N . ILE A 1 105 ? -18.947 3.533 16.619 1.00 88.94 105 ILE A N 1
ATOM 813 C CA . ILE A 1 105 ? -20.181 2.746 16.740 1.00 88.94 105 ILE A CA 1
ATOM 814 C C . ILE A 1 105 ? -20.381 2.284 18.188 1.00 88.94 105 ILE A C 1
ATOM 816 O O . ILE A 1 105 ? -21.479 2.462 18.716 1.00 88.94 105 ILE A O 1
ATOM 820 N N . ASP A 1 106 ? -19.333 1.770 18.838 1.00 87.12 106 ASP A N 1
ATOM 821 C CA . ASP A 1 106 ? -19.383 1.320 20.235 1.00 87.12 106 ASP A CA 1
ATOM 822 C C . ASP A 1 106 ? -19.768 2.473 21.180 1.00 87.12 106 ASP A C 1
ATOM 824 O O . ASP A 1 106 ? -20.677 2.331 22.000 1.00 87.12 106 ASP A O 1
ATOM 828 N N . LEU A 1 107 ? -19.150 3.651 21.024 1.00 86.38 107 LEU A N 1
ATOM 829 C CA . LEU A 1 107 ? -19.482 4.844 21.817 1.00 86.38 107 LEU A CA 1
ATOM 830 C C . LEU A 1 107 ? -20.938 5.283 21.618 1.00 86.38 107 LEU A C 1
ATOM 832 O O . LEU A 1 107 ? -21.644 5.572 22.584 1.00 86.38 107 LEU A O 1
ATOM 836 N N . LYS A 1 108 ? -21.414 5.292 20.368 1.00 86.00 108 LYS A N 1
ATOM 837 C CA . LYS A 1 108 ? -22.794 5.669 20.039 1.00 86.00 108 LYS A CA 1
ATOM 838 C C . LYS A 1 108 ? -23.821 4.674 20.588 1.00 86.00 108 LYS A C 1
ATOM 840 O O . LYS A 1 108 ? -24.954 5.062 20.870 1.00 86.00 108 LYS A O 1
ATOM 845 N N . GLN A 1 109 ? -23.464 3.395 20.702 1.00 82.19 109 GLN A N 1
ATOM 846 C CA . GLN A 1 109 ? -24.322 2.389 21.328 1.00 82.19 109 GLN A CA 1
ATOM 847 C C . GLN A 1 109 ? -24.408 2.590 22.842 1.00 82.19 109 GLN A C 1
ATOM 849 O O . GLN A 1 109 ? -25.514 2.548 23.376 1.00 82.19 109 GLN A O 1
ATOM 854 N N . MET A 1 110 ? -23.285 2.866 23.513 1.00 77.50 110 MET A N 1
ATOM 855 C CA . MET A 1 110 ? -23.270 3.136 24.957 1.00 77.50 110 MET A CA 1
ATOM 856 C C . MET A 1 110 ? -24.136 4.348 25.329 1.00 77.50 110 MET A C 1
ATOM 858 O O . MET A 1 110 ? -24.979 4.237 26.215 1.00 77.50 110 MET A O 1
ATOM 862 N N . ASP A 1 111 ? -24.002 5.459 24.600 1.00 80.19 111 ASP A N 1
ATOM 863 C CA . ASP A 1 111 ? -24.808 6.674 24.812 1.00 80.19 111 ASP A CA 1
ATOM 864 C C . ASP A 1 111 ? -26.314 6.416 24.605 1.00 80.19 111 ASP A C 1
ATOM 866 O O . ASP A 1 111 ? -27.173 6.929 25.323 1.00 80.19 111 ASP A O 1
ATOM 870 N N . ARG A 1 112 ? -26.671 5.541 23.654 1.00 78.44 112 ARG A N 1
ATOM 871 C CA . ARG A 1 112 ? -28.073 5.158 23.450 1.00 78.44 112 ARG A CA 1
ATOM 872 C C . ARG A 1 112 ? -28.645 4.362 24.620 1.00 78.44 112 ARG A C 1
ATOM 874 O O . ARG A 1 112 ? -29.800 4.583 24.964 1.00 78.44 112 ARG A O 1
ATOM 881 N N . VAL A 1 113 ? -27.865 3.443 25.192 1.00 78.19 113 VAL A N 1
ATOM 882 C CA . VAL A 1 113 ? -28.300 2.605 26.320 1.00 78.19 113 VAL A CA 1
ATOM 883 C C . VAL A 1 113 ? -28.536 3.461 27.564 1.00 78.19 113 VAL A C 1
ATOM 885 O O . VAL A 1 113 ? -29.592 3.321 28.180 1.00 78.19 113 VAL A O 1
ATOM 888 N N . ASP A 1 114 ? -27.620 4.382 27.876 1.00 74.69 114 ASP A N 1
ATOM 889 C CA . ASP A 1 114 ? -27.732 5.295 29.026 1.00 74.69 114 ASP A CA 1
ATOM 890 C C . ASP A 1 114 ? -28.997 6.170 28.942 1.00 74.69 114 ASP A C 1
ATOM 892 O O . ASP A 1 114 ? -29.788 6.236 29.878 1.00 74.69 114 ASP A O 1
ATOM 896 N N . ASN A 1 115 ? -29.283 6.733 27.764 1.00 74.31 115 ASN A N 1
ATOM 897 C CA . ASN A 1 115 ? -30.469 7.571 27.546 1.00 74.31 115 ASN A CA 1
ATOM 898 C C . ASN A 1 115 ? -31.815 6.815 27.567 1.00 74.31 115 ASN A C 1
ATOM 900 O O . ASN A 1 115 ? -32.868 7.452 27.607 1.00 74.31 115 ASN A O 1
ATOM 904 N N . THR A 1 116 ? -31.809 5.479 27.508 1.00 74.06 116 THR A N 1
ATOM 905 C CA . THR A 1 116 ? -33.030 4.647 27.576 1.00 74.06 116 THR A CA 1
ATOM 906 C C . THR A 1 116 ? -33.310 4.056 28.957 1.00 74.06 116 THR A C 1
ATOM 908 O O . THR A 1 116 ? -34.390 3.499 29.158 1.00 74.06 116 THR A O 1
ATOM 911 N N . GLN A 1 117 ? -32.381 4.172 29.909 1.00 65.06 117 GLN A N 1
ATOM 912 C CA . GLN A 1 117 ? -32.627 3.784 31.299 1.00 65.06 117 GLN A CA 1
ATOM 913 C C . GLN A 1 117 ? -33.506 4.862 31.970 1.00 65.06 117 GLN A C 1
ATOM 915 O O . GLN A 1 117 ? -33.183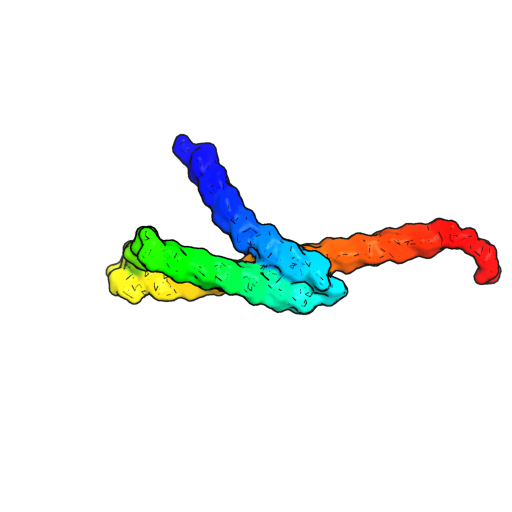 6.051 31.873 1.00 65.06 117 GLN A O 1
ATOM 920 N N . PRO A 1 118 ? -34.629 4.506 32.627 1.00 59.34 118 PRO A N 1
ATOM 921 C CA . PRO A 1 118 ? -35.418 5.467 33.392 1.00 59.34 118 PRO A CA 1
ATOM 922 C C . PRO A 1 118 ? -34.536 6.115 34.461 1.00 59.34 118 PRO A C 1
ATOM 924 O O . PRO A 1 118 ? -33.796 5.423 35.155 1.00 59.34 118 PRO A O 1
ATOM 927 N N . ARG A 1 119 ? -34.631 7.441 34.620 1.00 65.69 119 ARG A N 1
ATOM 928 C CA . ARG A 1 119 ? -34.048 8.172 35.758 1.00 65.69 119 ARG A CA 1
ATOM 929 C C . ARG A 1 119 ? -34.828 7.863 37.044 1.00 65.69 119 ARG A C 1
ATOM 931 O O . ARG A 1 119 ? -35.382 8.765 37.661 1.00 65.69 119 ARG A O 1
ATOM 938 N N . GLU A 1 120 ? -34.940 6.600 37.412 1.00 60.88 120 GLU A N 1
ATOM 939 C CA . GLU A 1 120 ? -35.424 6.186 38.723 1.00 60.88 120 GLU A CA 1
ATOM 940 C C . GLU A 1 120 ? -34.187 5.747 39.512 1.00 60.88 120 GLU A C 1
ATOM 942 O O . GLU A 1 120 ? -33.395 4.959 39.012 1.00 60.88 120 GLU A O 1
ATOM 947 N N . GLU A 1 121 ? -33.998 6.315 40.706 1.00 54.81 121 GLU A N 1
ATOM 948 C CA . GLU A 1 121 ? -32.834 6.160 41.605 1.00 54.81 121 GLU A CA 1
ATOM 949 C C . GLU A 1 121 ? -31.666 7.154 41.404 1.00 54.81 121 GLU A C 1
ATOM 951 O O . GLU A 1 121 ? -30.499 6.794 41.240 1.00 54.81 121 GLU A O 1
ATOM 956 N N . ARG A 1 122 ? -31.967 8.453 41.520 1.00 53.50 122 ARG A N 1
ATOM 957 C CA . ARG A 1 122 ? -31.069 9.413 42.186 1.00 53.50 122 ARG A CA 1
ATOM 958 C C . ARG A 1 122 ? -31.835 10.242 43.199 1.00 53.50 122 ARG A C 1
ATOM 960 O O . ARG A 1 122 ? -32.971 10.642 42.866 1.00 53.50 122 ARG A O 1
#

Sequence (122 aa):
MIITFFLLFVEIWHLIIIPGLVAGIFNKKMKRGIYSGALGVTLVWLIYMTLAILTRNAYANLDQFAGLIFGELGYGWILFIMILLFGTLFGALGGAIGSGLVIFIDLKQMDRVDNTQPREER

Foldseek 3Di:
DVVVVVVVVVVVVCLQQVQLLVQLQVDLDLVSLLQSLLVRQLVSLVVVVVCCCVPVVCLVVLQVVVCVVVVDGPCSVVVSVVSSVVSSNSSSVSSNNNNVVNNVVVVVVVVVVVVPDPPDDD

Secondary structure (DSSP, 8-state):
-HHHHHHHHHHHHHHHHHHHHHHHHT-SSHHHHHHHHHHHHHHHHHHHHHHHHHHH-HHHHHHHHHHHHHSSSS-HHHHHHHHHHHHHHHHHHHHHHHHHHHHHHHHHHHHHHHHHS-----

Radius of gyration: 20.91 Å; chain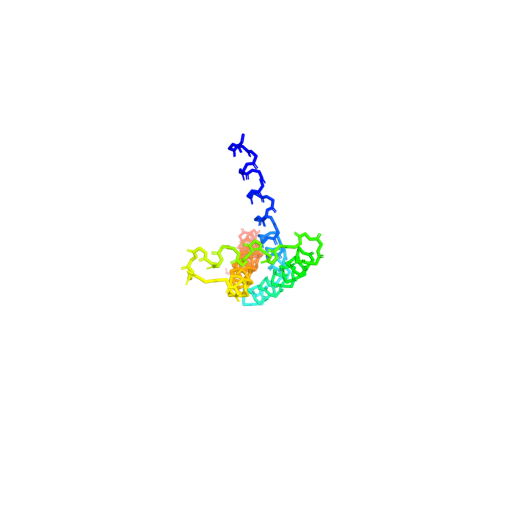s: 1; bounding box: 55×24×65 Å